Protein AF-A0A2W2AZ11-F1 (afdb_monomer)

Organism: NCBI:txid2670374

Foldseek 3Di:
DDDPPPDDPVVVVVVVVVVPDDDDPQKDKDWDDADPPPAPDKTKIKIFGDDPRDTFKIKMKMKHAHPVDDPVQRGGIDIDMDMDGDDDPVRVPPPPDDDDD

Sequence (101 aa):
MAAPIALPETFARAVAGLRSAAPRPEILLEEVGAPQRLAPYAFALSATVLRDGDEVATGRLILLHDPAGHEAWRGTLRLVTYVTAELEVDLAADPLLPGVG

Structure (mmCIF, N/CA/C/O backbone):
data_AF-A0A2W2AZ11-F1
#
_entry.id   AF-A0A2W2AZ11-F1
#
loop_
_atom_site.group_PDB
_atom_site.id
_atom_site.type_symbol
_atom_site.label_atom_id
_atom_site.label_alt_id
_atom_site.label_comp_id
_atom_site.label_asym_id
_atom_site.label_entity_id
_atom_site.label_seq_id
_atom_site.pdbx_PDB_ins_code
_atom_site.Cartn_x
_atom_site.Cartn_y
_atom_site.Cartn_z
_atom_site.occupancy
_atom_site.B_iso_or_equiv
_atom_site.auth_seq_id
_atom_site.auth_comp_id
_atom_site.auth_asym_id
_atom_site.auth_atom_id
_atom_site.pdbx_PDB_model_num
ATOM 1 N N . MET A 1 1 ? 1.164 -11.816 -32.067 1.00 40.84 1 MET A N 1
ATOM 2 C CA . MET A 1 1 ? 0.647 -12.119 -30.716 1.00 40.84 1 MET A CA 1
ATOM 3 C C . MET A 1 1 ? 1.676 -11.584 -29.732 1.00 40.84 1 MET A C 1
ATOM 5 O O . MET A 1 1 ? 2.788 -12.095 -29.734 1.00 40.84 1 MET A O 1
ATOM 9 N N . ALA A 1 2 ? 1.393 -10.475 -29.042 1.00 43.03 2 ALA A N 1
ATOM 10 C CA . ALA A 1 2 ? 2.349 -9.882 -28.103 1.00 43.03 2 ALA A CA 1
ATOM 11 C C . ALA A 1 2 ? 2.585 -10.865 -26.947 1.00 43.03 2 ALA A C 1
ATOM 13 O O . ALA A 1 2 ? 1.621 -11.415 -26.416 1.00 43.03 2 ALA A O 1
ATOM 14 N N . ALA A 1 3 ? 3.850 -11.133 -26.614 1.00 47.47 3 ALA A N 1
ATOM 15 C CA . ALA A 1 3 ? 4.187 -11.975 -25.474 1.00 47.47 3 ALA A CA 1
ATOM 16 C C . ALA A 1 3 ? 3.545 -11.380 -24.207 1.00 47.47 3 ALA A C 1
ATOM 18 O O . ALA A 1 3 ? 3.552 -10.153 -24.063 1.00 47.47 3 ALA A O 1
ATOM 19 N N . PRO A 1 4 ? 2.976 -12.203 -23.307 1.00 50.16 4 PRO A N 1
ATOM 20 C CA . PRO A 1 4 ? 2.478 -11.696 -22.038 1.00 50.16 4 PRO A CA 1
ATOM 21 C C . PRO A 1 4 ? 3.641 -10.990 -21.341 1.00 50.16 4 PRO A C 1
ATOM 23 O O . PRO A 1 4 ? 4.711 -11.575 -21.171 1.00 50.16 4 PRO A O 1
ATOM 26 N N . ILE A 1 5 ? 3.458 -9.711 -21.008 1.00 60.88 5 ILE A N 1
ATOM 27 C CA . ILE A 1 5 ? 4.459 -8.942 -20.273 1.00 60.88 5 ILE A CA 1
ATOM 28 C C . ILE A 1 5 ? 4.534 -9.589 -18.891 1.00 60.88 5 ILE A C 1
ATOM 30 O O . ILE A 1 5 ? 3.654 -9.392 -18.055 1.00 60.88 5 ILE A O 1
ATOM 34 N N . ALA A 1 6 ? 5.535 -10.441 -18.684 1.00 77.25 6 ALA A N 1
ATOM 35 C CA . ALA A 1 6 ? 5.798 -11.017 -17.380 1.00 77.25 6 ALA A CA 1
ATOM 36 C C . ALA A 1 6 ? 6.062 -9.867 -16.400 1.00 77.25 6 ALA A C 1
ATOM 38 O O . ALA A 1 6 ? 6.861 -8.972 -16.684 1.00 77.25 6 ALA A O 1
ATOM 39 N N . LEU A 1 7 ? 5.366 -9.878 -15.261 1.00 85.50 7 LEU A N 1
ATOM 40 C CA . LEU A 1 7 ? 5.604 -8.916 -14.189 1.00 85.50 7 LEU A CA 1
ATOM 41 C C . LEU A 1 7 ? 7.084 -8.977 -13.779 1.00 85.50 7 LEU A C 1
ATOM 43 O O . LEU A 1 7 ? 7.589 -10.080 -13.548 1.00 85.50 7 LEU A O 1
ATOM 47 N N . PRO A 1 8 ? 7.779 -7.831 -13.652 1.00 95.06 8 PRO A N 1
ATOM 48 C CA . PRO A 1 8 ? 9.146 -7.811 -13.155 1.00 95.06 8 PRO A CA 1
ATOM 49 C C . PRO A 1 8 ? 9.237 -8.521 -11.805 1.00 95.06 8 PRO A C 1
ATOM 51 O O . PRO A 1 8 ? 8.449 -8.245 -10.898 1.00 95.06 8 PRO A O 1
ATOM 54 N N . GLU A 1 9 ? 10.215 -9.413 -11.652 1.00 95.44 9 GLU A N 1
ATOM 55 C CA . GLU A 1 9 ? 10.352 -10.263 -10.462 1.00 95.44 9 GLU A CA 1
ATOM 56 C C . GLU A 1 9 ? 10.437 -9.434 -9.169 1.00 95.44 9 GLU A C 1
ATOM 58 O O . GLU A 1 9 ? 9.827 -9.774 -8.157 1.00 95.44 9 GLU A O 1
ATOM 63 N N . THR A 1 10 ? 11.144 -8.301 -9.208 1.00 96.06 10 THR A N 1
ATOM 64 C CA . THR A 1 10 ? 11.252 -7.359 -8.084 1.00 96.06 10 THR A CA 1
ATOM 65 C C . THR A 1 10 ? 9.894 -6.799 -7.667 1.00 96.06 10 THR A C 1
ATOM 67 O O . THR A 1 10 ? 9.586 -6.767 -6.476 1.00 96.06 10 THR A O 1
ATOM 70 N N . PHE A 1 11 ? 9.058 -6.402 -8.628 1.00 97.12 11 PHE A N 1
ATOM 71 C CA . PHE A 1 11 ? 7.713 -5.908 -8.344 1.00 97.12 11 PHE A CA 1
ATOM 72 C C . PHE A 1 11 ? 6.809 -7.025 -7.824 1.00 97.12 11 PHE A C 1
ATOM 74 O O . PHE A 1 11 ? 6.141 -6.840 -6.811 1.00 97.12 11 PHE A O 1
ATOM 81 N N . ALA A 1 12 ? 6.847 -8.205 -8.448 1.00 96.94 12 ALA A N 1
ATOM 82 C CA . ALA A 1 12 ? 6.078 -9.363 -7.998 1.00 96.94 12 ALA A CA 1
ATOM 83 C C . ALA A 1 12 ? 6.428 -9.759 -6.551 1.00 96.94 12 ALA A C 1
ATOM 85 O O . ALA A 1 12 ? 5.527 -9.976 -5.740 1.00 96.94 12 ALA A O 1
ATOM 86 N N . ARG A 1 13 ? 7.722 -9.779 -6.197 1.00 97.56 13 ARG A N 1
ATOM 87 C CA . ARG A 1 13 ? 8.187 -10.028 -4.822 1.00 97.56 13 ARG A CA 1
ATOM 88 C C . ARG A 1 13 ? 7.704 -8.963 -3.842 1.00 97.56 13 ARG A C 1
ATOM 90 O O . ARG A 1 13 ? 7.223 -9.310 -2.768 1.00 97.56 13 ARG A O 1
ATOM 97 N N . ALA A 1 14 ? 7.806 -7.686 -4.204 1.00 97.75 14 ALA A N 1
ATOM 98 C CA . ALA A 1 14 ? 7.357 -6.595 -3.344 1.00 97.75 14 ALA A CA 1
ATOM 99 C C . ALA A 1 14 ? 5.838 -6.651 -3.093 1.00 97.75 14 ALA A C 1
ATOM 101 O O . ALA A 1 14 ? 5.404 -6.541 -1.949 1.00 97.75 14 ALA A O 1
ATOM 102 N N . VAL A 1 15 ? 5.036 -6.908 -4.132 1.00 97.94 15 VAL A N 1
ATOM 103 C CA . VAL A 1 15 ? 3.581 -7.099 -4.007 1.00 97.94 15 VAL A CA 1
ATOM 104 C C . VAL A 1 15 ? 3.250 -8.307 -3.131 1.00 97.94 15 VAL A C 1
ATOM 106 O O . VAL A 1 15 ? 2.388 -8.207 -2.262 1.00 97.94 15 VAL A O 1
ATOM 109 N N . ALA A 1 16 ? 3.943 -9.436 -3.308 1.00 97.75 16 ALA A N 1
ATOM 110 C CA . ALA A 1 16 ? 3.751 -10.612 -2.459 1.00 97.75 16 ALA A CA 1
ATOM 111 C C . ALA A 1 16 ? 4.058 -10.310 -0.982 1.00 97.75 16 ALA A C 1
ATOM 113 O O . ALA A 1 16 ? 3.288 -10.702 -0.108 1.00 97.75 16 ALA A O 1
ATOM 114 N N . GLY A 1 17 ? 5.127 -9.553 -0.710 1.00 97.56 17 GLY A N 1
ATOM 115 C CA . GLY A 1 17 ? 5.451 -9.080 0.635 1.00 97.56 17 GLY A CA 1
ATOM 116 C C . GLY A 1 17 ? 4.325 -8.242 1.244 1.00 97.56 17 GLY A C 1
ATOM 117 O O . GLY A 1 17 ? 3.880 -8.537 2.350 1.00 97.56 17 GLY A O 1
ATOM 118 N N . LEU A 1 18 ? 3.803 -7.263 0.497 1.00 97.06 18 LEU A N 1
ATOM 119 C CA . LEU A 1 18 ? 2.685 -6.424 0.945 1.00 97.06 18 LEU A CA 1
ATOM 120 C C . LEU A 1 18 ? 1.405 -7.232 1.211 1.00 97.06 18 LEU A C 1
ATOM 122 O O . LEU A 1 18 ? 0.742 -6.998 2.215 1.00 97.06 18 LEU A O 1
ATOM 126 N N . ARG A 1 19 ? 1.088 -8.214 0.361 1.00 97.12 19 ARG A N 1
ATOM 127 C CA . ARG A 1 19 ? -0.064 -9.119 0.539 1.00 97.12 19 ARG A CA 1
ATOM 128 C C . ARG A 1 19 ? 0.070 -10.047 1.742 1.00 97.12 19 ARG A C 1
ATOM 130 O O . ARG A 1 19 ? -0.934 -10.466 2.299 1.00 97.12 19 ARG A O 1
ATOM 137 N N . SER A 1 20 ? 1.299 -10.394 2.120 1.00 97.19 20 SER A N 1
ATOM 138 C CA . SER A 1 20 ? 1.570 -11.271 3.264 1.00 97.19 20 SER A CA 1
ATOM 139 C C . SER A 1 20 ? 1.540 -10.557 4.618 1.00 97.19 20 SER A C 1
ATOM 141 O O . SER A 1 20 ? 1.725 -11.203 5.649 1.00 97.19 20 SER A O 1
ATOM 143 N N . ALA A 1 21 ? 1.337 -9.235 4.635 1.00 94.88 21 ALA A N 1
ATOM 144 C CA . ALA A 1 21 ? 1.289 -8.469 5.868 1.00 94.88 21 ALA A CA 1
ATOM 145 C C . ALA A 1 21 ? 0.124 -8.931 6.759 1.00 94.88 21 ALA A C 1
ATOM 147 O O . ALA A 1 21 ? -1.017 -9.023 6.313 1.00 94.88 21 ALA A O 1
ATOM 148 N N . ALA A 1 22 ? 0.419 -9.176 8.035 1.00 96.00 22 ALA A N 1
ATOM 149 C CA . ALA A 1 22 ? -0.572 -9.442 9.070 1.00 96.00 22 ALA A CA 1
ATOM 150 C C . ALA A 1 22 ? -0.694 -8.187 9.948 1.00 96.00 22 ALA A C 1
ATOM 152 O O . ALA A 1 22 ? 0.109 -8.012 10.870 1.00 96.00 22 ALA A O 1
ATOM 153 N N . PRO A 1 23 ? -1.607 -7.254 9.624 1.00 95.38 23 PRO A N 1
ATOM 154 C CA . PRO A 1 23 ? -1.757 -6.041 10.406 1.00 95.38 23 PRO A CA 1
ATOM 155 C C . PRO A 1 23 ? -2.425 -6.349 11.755 1.00 95.38 23 PRO A C 1
ATOM 157 O O . PRO A 1 23 ? -2.865 -7.470 12.021 1.00 95.38 23 PRO A O 1
ATOM 160 N N . ARG A 1 24 ? -2.500 -5.341 12.628 1.00 96.56 24 ARG A N 1
ATOM 161 C CA . ARG A 1 24 ? -3.266 -5.458 13.874 1.00 96.56 24 ARG A CA 1
ATOM 162 C C . ARG A 1 24 ? -4.760 -5.681 13.558 1.00 96.56 24 ARG A C 1
ATOM 164 O O . ARG A 1 24 ? -5.203 -5.182 12.524 1.00 96.56 24 ARG A O 1
ATOM 171 N N . PRO A 1 25 ? -5.533 -6.383 14.411 1.00 95.94 25 PRO A N 1
ATOM 172 C CA . PRO A 1 25 ? -6.930 -6.736 14.124 1.00 95.94 25 PRO A CA 1
ATOM 173 C C . PRO A 1 25 ? -7.850 -5.546 13.828 1.00 95.94 25 PRO A C 1
ATOM 175 O O . PRO A 1 25 ? -8.822 -5.695 13.097 1.00 95.94 2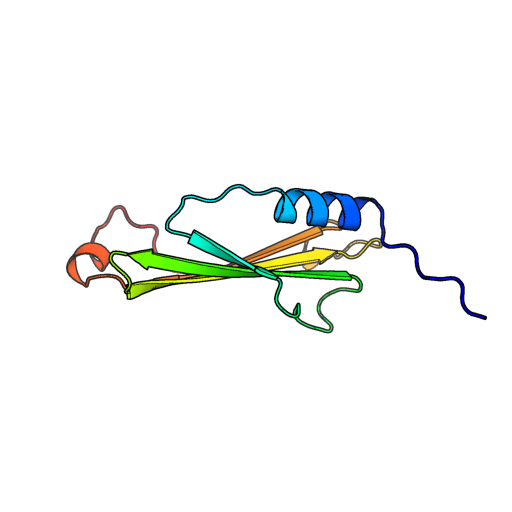5 PRO 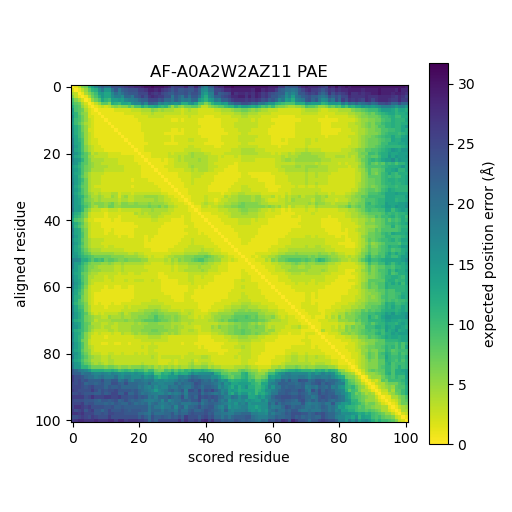A O 1
ATOM 178 N N . GLU A 1 26 ? -7.544 -4.371 14.377 1.00 96.38 26 GLU A N 1
ATOM 179 C CA . GLU A 1 26 ? -8.277 -3.131 14.128 1.00 96.38 26 GLU A CA 1
ATOM 180 C C . GLU A 1 26 ? -8.038 -2.527 12.734 1.00 96.38 26 GLU A C 1
ATOM 182 O O . GLU A 1 26 ? -8.734 -1.593 12.353 1.00 96.38 26 GLU A O 1
ATOM 187 N N . ILE A 1 27 ? -7.057 -3.021 11.973 1.00 97.38 27 ILE A N 1
ATOM 188 C CA . ILE A 1 27 ? -6.699 -2.502 10.650 1.00 97.38 27 ILE A CA 1
ATOM 189 C C . ILE A 1 27 ? -7.217 -3.457 9.576 1.00 97.38 27 ILE A C 1
ATOM 191 O O . ILE A 1 27 ? -6.743 -4.585 9.435 1.00 97.38 27 ILE A O 1
ATOM 195 N N . LEU A 1 28 ? -8.123 -2.955 8.749 1.00 97.19 28 LEU A N 1
ATOM 196 C CA . LEU A 1 28 ? -8.587 -3.615 7.539 1.00 97.19 28 LEU A CA 1
ATOM 197 C C . LEU A 1 28 ? -7.733 -3.158 6.35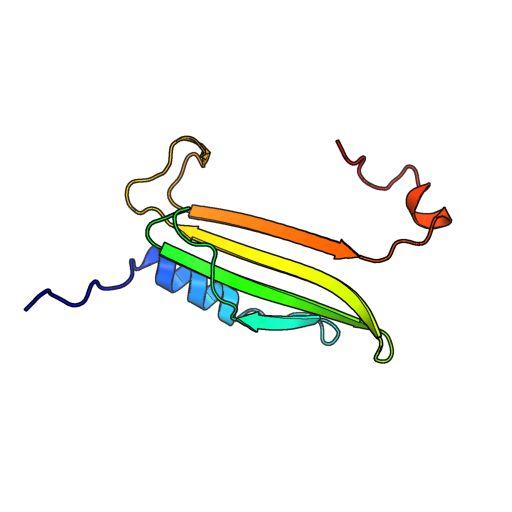7 1.00 97.19 28 LEU A C 1
ATOM 199 O O . LEU A 1 28 ? -7.616 -1.959 6.112 1.00 97.19 28 LEU A O 1
ATOM 203 N N . LEU A 1 29 ? -7.130 -4.105 5.635 1.00 97.75 29 LEU A N 1
ATOM 204 C CA . LEU A 1 29 ? -6.372 -3.842 4.410 1.00 97.75 29 LEU A CA 1
ATOM 205 C C . LEU A 1 29 ? -7.111 -4.410 3.202 1.00 97.75 29 LEU A C 1
ATOM 207 O O . LEU A 1 29 ? -7.484 -5.582 3.208 1.00 97.75 29 LEU A O 1
ATOM 211 N N . GLU A 1 30 ? -7.247 -3.613 2.143 1.00 97.69 30 GLU A N 1
ATOM 212 C CA . GLU A 1 30 ? -7.885 -4.045 0.896 1.00 97.69 30 GLU A CA 1
ATOM 213 C C . GLU A 1 30 ? -7.057 -3.627 -0.322 1.00 97.69 30 GLU A C 1
ATOM 215 O O . GLU A 1 30 ? -6.469 -2.547 -0.358 1.00 97.69 30 GLU A O 1
ATOM 220 N N . GLU A 1 31 ? -7.016 -4.473 -1.353 1.00 97.69 31 GLU A N 1
ATOM 221 C CA . GLU A 1 31 ? -6.416 -4.099 -2.634 1.00 97.69 31 GLU A CA 1
ATOM 222 C C . GLU A 1 31 ? -7.325 -3.147 -3.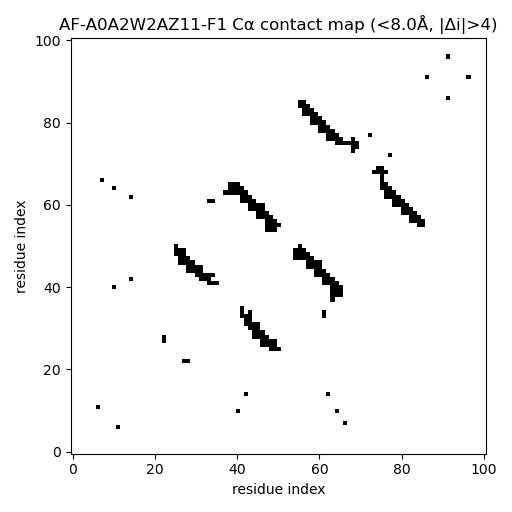400 1.00 97.69 31 GLU A C 1
ATOM 224 O O . 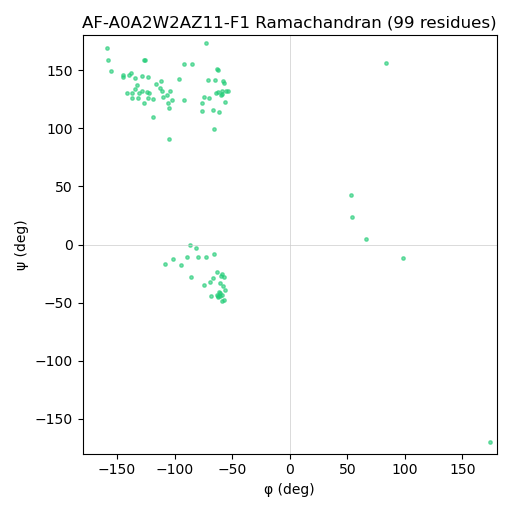GLU A 1 31 ? -8.488 -3.442 -3.669 1.00 97.69 31 GLU A O 1
ATOM 229 N N . VAL A 1 32 ? -6.761 -2.014 -3.811 1.00 97.75 32 VAL A N 1
ATOM 230 C CA . VAL A 1 32 ? -7.482 -0.975 -4.549 1.00 97.75 32 VAL A CA 1
ATOM 231 C C . VAL A 1 32 ? -6.764 -0.635 -5.850 1.00 97.75 32 VAL A C 1
ATOM 233 O O . VAL A 1 32 ? -5.561 -0.852 -6.007 1.00 97.75 32 VAL A O 1
ATOM 236 N N . GLY A 1 33 ? -7.488 -0.048 -6.805 1.00 96.25 33 GLY A N 1
ATOM 237 C CA . GLY A 1 33 ? -6.914 0.353 -8.091 1.00 96.25 33 GLY A CA 1
ATOM 238 C C . GLY A 1 33 ? -5.799 1.386 -7.921 1.00 96.25 33 GLY A C 1
ATOM 239 O O . GLY A 1 33 ? -6.062 2.511 -7.500 1.00 96.25 33 GLY A O 1
ATOM 240 N N . ALA A 1 34 ? -4.559 1.020 -8.247 1.00 94.56 34 ALA A N 1
ATOM 241 C CA . ALA A 1 34 ? -3.392 1.889 -8.107 1.00 94.56 34 ALA A CA 1
ATOM 242 C C . ALA A 1 34 ? -3.477 3.146 -9.003 1.00 94.56 34 ALA A C 1
ATOM 244 O O . ALA A 1 34 ? -4.105 3.110 -10.071 1.00 94.56 34 ALA A O 1
ATOM 245 N N . PRO A 1 35 ? -2.846 4.266 -8.595 1.00 90.06 35 PRO A N 1
ATOM 246 C CA . PRO A 1 35 ? -2.779 5.462 -9.426 1.00 90.06 35 PRO A CA 1
ATOM 247 C C . PRO A 1 35 ? -2.111 5.166 -10.771 1.00 90.06 35 PRO A C 1
ATOM 249 O O . PRO A 1 35 ? -1.128 4.433 -10.861 1.00 90.06 35 PRO A O 1
ATOM 252 N N . GLN A 1 36 ? -2.658 5.768 -11.822 1.00 90.81 36 GLN A N 1
ATOM 253 C CA . GLN A 1 36 ? -2.204 5.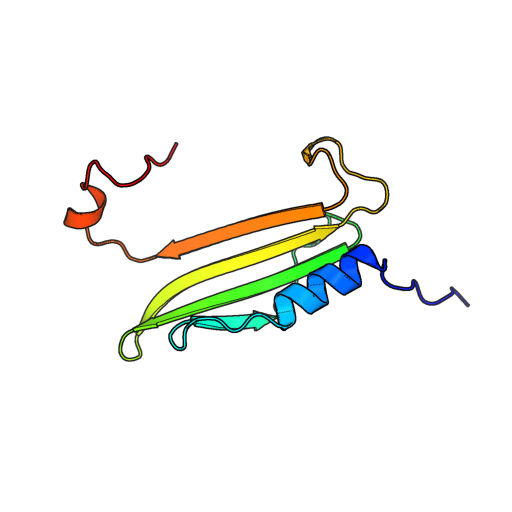570 -13.194 1.00 90.81 36 GLN A CA 1
ATOM 254 C C . GLN A 1 36 ? -1.153 6.613 -13.581 1.00 90.81 36 GLN A C 1
ATOM 256 O O . GLN A 1 36 ? -1.151 7.729 -13.061 1.00 90.81 36 GLN A O 1
ATOM 261 N N . ARG A 1 37 ? -0.306 6.273 -14.559 1.00 91.44 37 ARG A N 1
ATOM 262 C CA . ARG A 1 37 ? 0.698 7.164 -15.182 1.00 91.44 37 ARG A CA 1
ATOM 263 C C . ARG A 1 37 ? 1.855 7.629 -14.283 1.00 91.44 37 ARG A C 1
ATOM 265 O O . ARG A 1 37 ? 2.662 8.426 -14.744 1.00 91.44 37 ARG A O 1
ATOM 272 N N . LEU A 1 38 ? 1.963 7.146 -13.042 1.00 93.50 38 LEU A N 1
ATOM 273 C CA . LEU A 1 38 ? 3.104 7.448 -12.160 1.00 93.50 38 LEU A CA 1
ATOM 274 C C . LEU A 1 38 ? 4.300 6.509 -12.377 1.00 93.50 38 LEU A C 1
ATOM 276 O O . LEU A 1 38 ? 5.431 6.891 -12.102 1.00 93.50 38 LEU A O 1
ATOM 280 N N . ALA A 1 39 ? 4.046 5.280 -12.827 1.00 95.44 39 ALA A N 1
ATOM 281 C CA . ALA A 1 39 ? 5.054 4.259 -13.093 1.00 95.44 39 ALA A CA 1
ATOM 282 C C . ALA A 1 39 ? 4.498 3.212 -14.076 1.00 95.44 39 ALA A C 1
ATOM 284 O O . ALA A 1 39 ? 3.273 3.064 -14.155 1.00 95.44 39 ALA A O 1
ATOM 285 N N . PRO A 1 40 ? 5.355 2.448 -14.778 1.00 94.88 40 PRO A N 1
ATOM 286 C CA . PRO A 1 40 ? 4.924 1.317 -15.605 1.00 94.88 40 PRO A CA 1
ATOM 287 C C . PRO A 1 40 ? 4.209 0.213 -14.813 1.00 94.88 40 PRO A C 1
ATOM 289 O O . PRO A 1 40 ? 3.301 -0.428 -15.338 1.00 94.88 40 PRO A O 1
ATOM 292 N N . TYR A 1 41 ? 4.598 0.003 -13.550 1.00 95.81 41 TYR A N 1
ATOM 293 C CA . TYR A 1 41 ? 3.970 -0.968 -12.656 1.00 95.81 41 TYR A CA 1
ATOM 294 C C . TYR A 1 41 ? 3.601 -0.298 -11.335 1.00 95.81 41 TYR A C 1
ATOM 296 O O . TYR A 1 41 ? 4.418 0.401 -10.731 1.00 95.81 41 TYR A O 1
ATOM 304 N N . ALA A 1 42 ? 2.373 -0.523 -10.875 1.00 97.50 42 ALA A N 1
ATOM 305 C CA . ALA A 1 42 ? 1.876 0.049 -9.633 1.00 97.50 42 ALA A CA 1
ATOM 306 C C . ALA A 1 42 ? 0.927 -0.912 -8.908 1.00 97.50 42 ALA A C 1
ATOM 308 O O . ALA A 1 42 ? 0.177 -1.659 -9.537 1.00 97.50 42 ALA A O 1
ATOM 309 N N . PHE A 1 43 ? 0.961 -0.879 -7.580 1.00 98.12 43 PHE A N 1
ATOM 310 C CA . PHE A 1 43 ? 0.097 -1.645 -6.683 1.00 98.12 43 PHE A CA 1
ATOM 311 C C . PHE A 1 43 ? -0.347 -0.748 -5.529 1.00 98.12 43 PHE A C 1
ATOM 313 O O . PHE A 1 43 ? 0.406 0.139 -5.125 1.00 98.12 43 PHE A O 1
ATOM 320 N N . ALA A 1 44 ? -1.556 -0.943 -5.003 1.00 98.38 44 ALA A N 1
ATOM 321 C CA . ALA A 1 44 ? -2.041 -0.142 -3.890 1.00 98.38 44 ALA A CA 1
ATOM 322 C C . ALA A 1 44 ? -2.918 -0.938 -2.922 1.00 98.38 44 ALA A C 1
ATOM 324 O O . ALA A 1 44 ? -3.729 -1.762 -3.341 1.00 98.38 44 ALA A O 1
ATOM 325 N N . LEU A 1 45 ? -2.779 -0.609 -1.640 1.00 98.38 45 LEU A N 1
ATOM 326 C CA . LEU A 1 45 ? -3.658 -1.038 -0.559 1.00 98.38 45 LEU A CA 1
ATOM 327 C C . LEU A 1 45 ? -4.354 0.188 0.037 1.00 98.38 45 LEU A C 1
ATOM 329 O O . LEU A 1 45 ? -3.706 1.223 0.227 1.00 98.38 45 LEU A O 1
ATOM 333 N N . SER A 1 46 ? -5.644 0.088 0.338 1.00 97.94 46 SER A N 1
ATOM 334 C CA . SER A 1 46 ? -6.283 0.938 1.344 1.00 97.94 46 SER A CA 1
ATOM 335 C C . SER A 1 46 ? -6.073 0.331 2.729 1.00 97.94 46 SER A C 1
ATOM 337 O O . SER A 1 46 ? -5.847 -0.872 2.871 1.00 97.94 46 SER A O 1
ATOM 339 N N . ALA A 1 47 ? -6.123 1.186 3.742 1.00 97.94 47 ALA A N 1
ATOM 340 C CA . ALA A 1 47 ? -6.159 0.805 5.138 1.00 97.94 47 ALA A CA 1
ATOM 341 C C . ALA A 1 47 ? -7.296 1.562 5.825 1.00 97.94 47 ALA A C 1
ATOM 343 O O . ALA A 1 47 ? -7.358 2.783 5.712 1.00 97.94 47 ALA A O 1
ATOM 344 N N . THR A 1 48 ? -8.142 0.855 6.560 1.00 97.56 48 THR A N 1
ATOM 345 C CA . THR A 1 48 ? -9.176 1.443 7.419 1.00 97.56 48 THR A CA 1
ATOM 346 C C . THR A 1 48 ? -8.950 0.953 8.838 1.00 97.56 48 THR A C 1
ATOM 348 O O . THR A 1 48 ? -8.761 -0.242 9.052 1.00 97.56 48 THR A O 1
ATOM 351 N N . VAL A 1 49 ? -8.934 1.864 9.808 1.00 97.00 49 VAL A N 1
ATOM 352 C CA . VAL A 1 49 ? -8.764 1.536 11.226 1.00 97.00 49 VAL A CA 1
ATOM 353 C C . VAL A 1 49 ? -10.099 1.680 11.935 1.00 97.00 49 VAL A C 1
ATOM 355 O O . VAL A 1 49 ? -10.673 2.769 11.948 1.00 97.00 49 VAL A O 1
ATOM 358 N N . LEU A 1 50 ? -10.558 0.594 12.549 1.00 95.88 50 LEU A N 1
ATOM 359 C CA . LEU A 1 50 ? -11.804 0.545 13.302 1.00 95.88 50 LEU A CA 1
ATOM 360 C C . LEU A 1 50 ? -11.540 0.548 14.808 1.00 95.88 50 LEU A C 1
ATOM 362 O O . LEU A 1 50 ? -10.754 -0.253 15.313 1.00 95.88 50 LEU A O 1
ATOM 366 N N . ARG A 1 51 ? -12.244 1.400 15.549 1.00 93.38 51 ARG A N 1
ATOM 367 C CA . ARG A 1 51 ? -12.292 1.375 17.015 1.00 93.38 51 ARG A CA 1
ATOM 368 C C . ARG A 1 51 ? -13.748 1.319 17.441 1.00 93.38 51 ARG A C 1
ATOM 370 O O . ARG A 1 51 ? -14.525 2.175 17.053 1.00 93.38 51 ARG A O 1
ATOM 377 N N . ASP A 1 52 ? -14.114 0.281 18.189 1.00 92.75 52 ASP A N 1
ATOM 378 C CA . ASP A 1 52 ? -15.484 0.067 18.682 1.00 92.75 52 ASP A CA 1
ATOM 379 C C . ASP A 1 52 ? -16.577 0.078 17.589 1.00 92.75 52 ASP A C 1
ATOM 381 O O . ASP A 1 52 ? -17.753 0.281 17.869 1.00 92.75 52 ASP A O 1
ATOM 385 N N . GLY A 1 53 ? -16.193 -0.218 16.341 1.00 90.56 53 GLY A N 1
ATOM 386 C CA . GLY A 1 53 ? -17.079 -0.219 15.171 1.00 90.56 53 GLY A CA 1
ATOM 387 C C . GLY A 1 53 ? -17.014 1.053 14.323 1.00 90.56 53 GLY A C 1
ATOM 388 O O . GLY A 1 53 ? -17.484 1.025 13.188 1.00 90.56 53 GLY A O 1
ATOM 389 N N . ASP A 1 54 ? -16.373 2.111 14.821 1.00 93.19 54 ASP A N 1
ATOM 390 C CA . ASP A 1 54 ? -16.233 3.388 14.127 1.00 93.19 54 ASP A CA 1
ATOM 391 C C . ASP A 1 54 ? -14.893 3.494 13.389 1.00 93.19 54 ASP A C 1
ATOM 393 O O . ASP A 1 54 ? -13.848 3.049 13.873 1.00 93.19 54 ASP A O 1
ATOM 397 N N . GLU A 1 55 ? -14.914 4.103 12.204 1.00 94.50 55 GLU A N 1
ATOM 398 C CA . GLU A 1 55 ? -13.708 4.426 11.441 1.00 94.50 55 GLU A CA 1
ATOM 399 C C . GLU A 1 55 ? -13.013 5.641 12.058 1.00 94.50 55 GLU A C 1
ATOM 401 O O . GLU A 1 55 ? -13.543 6.745 12.036 1.00 94.50 55 GLU A O 1
ATOM 406 N N . VAL A 1 56 ? -11.808 5.437 12.593 1.00 94.25 56 VAL A N 1
ATOM 407 C CA . VAL A 1 56 ? -11.041 6.502 13.270 1.00 94.25 56 VAL A CA 1
ATOM 408 C C . VAL A 1 56 ? -9.835 6.978 12.464 1.00 94.25 56 VAL A C 1
ATOM 410 O O . VAL A 1 56 ? -9.261 8.035 12.736 1.00 94.25 56 VAL A O 1
ATOM 413 N N . ALA A 1 57 ? -9.417 6.184 11.479 1.00 95.56 57 ALA A N 1
ATOM 414 C CA . ALA A 1 57 ? -8.359 6.544 10.554 1.00 95.56 57 ALA A CA 1
ATOM 415 C C . ALA A 1 57 ? -8.495 5.784 9.237 1.00 95.56 57 ALA A C 1
ATOM 417 O O . ALA A 1 57 ? -8.904 4.622 9.201 1.00 95.56 57 ALA A O 1
ATOM 418 N N . THR A 1 58 ? -8.050 6.422 8.165 1.00 97.00 58 THR A N 1
ATOM 419 C CA . THR A 1 58 ? -7.885 5.808 6.854 1.00 97.00 58 THR A CA 1
ATOM 420 C C . THR A 1 58 ? -6.484 6.034 6.342 1.00 97.00 58 THR A C 1
ATOM 422 O O . THR A 1 58 ? -5.766 6.943 6.752 1.00 97.00 58 THR A O 1
ATOM 425 N N . GLY A 1 59 ? -6.062 5.196 5.414 1.00 96.62 59 GLY A N 1
ATOM 426 C CA . GLY A 1 59 ? -4.792 5.366 4.759 1.00 96.62 59 GLY A CA 1
ATOM 427 C C . GLY A 1 59 ? -4.734 4.656 3.431 1.00 96.62 59 GLY A C 1
ATOM 428 O O . GLY A 1 59 ? -5.595 3.860 3.055 1.00 96.62 59 GLY A O 1
ATOM 429 N N . ARG A 1 60 ? -3.677 4.966 2.698 1.00 97.69 60 ARG A N 1
ATOM 430 C CA . ARG A 1 60 ? -3.386 4.342 1.425 1.00 97.69 60 ARG A CA 1
ATOM 431 C C . ARG A 1 60 ? -1.900 4.126 1.297 1.00 97.69 60 ARG A C 1
ATOM 433 O O . ARG A 1 60 ? -1.130 5.065 1.456 1.00 97.69 60 ARG A O 1
ATOM 440 N N . LEU A 1 61 ? -1.523 2.911 0.932 1.00 97.88 61 LEU A N 1
ATOM 441 C CA . LEU A 1 61 ? -0.162 2.531 0.606 1.00 97.88 61 LEU A CA 1
ATOM 442 C C . LEU A 1 61 ? -0.067 2.267 -0.894 1.00 97.88 61 LEU A C 1
ATOM 444 O O . LEU A 1 61 ? -0.838 1.481 -1.433 1.00 97.88 61 LEU A O 1
ATOM 448 N N . ILE A 1 62 ? 0.873 2.909 -1.577 1.00 98.19 62 ILE A N 1
ATOM 449 C CA . ILE A 1 62 ? 1.102 2.768 -3.015 1.00 98.19 62 ILE A CA 1
ATOM 450 C C . ILE A 1 62 ? 2.548 2.332 -3.235 1.00 98.19 62 ILE A C 1
ATOM 452 O O . ILE A 1 62 ? 3.485 2.994 -2.791 1.00 98.19 62 ILE A O 1
ATOM 456 N N . LEU A 1 63 ? 2.721 1.238 -3.966 1.00 98.06 63 LEU A N 1
ATOM 457 C CA . LEU A 1 63 ? 3.996 0.777 -4.490 1.00 98.06 63 LEU A CA 1
ATOM 458 C C . LEU A 1 63 ? 4.080 1.138 -5.972 1.00 98.06 63 LEU A C 1
ATOM 460 O O . LEU A 1 63 ? 3.230 0.729 -6.760 1.00 98.06 63 LEU A O 1
ATOM 464 N N . LEU A 1 64 ? 5.125 1.862 -6.349 1.00 97.81 64 LEU A N 1
ATOM 465 C CA . LEU A 1 64 ? 5.472 2.187 -7.728 1.00 97.81 64 LEU A CA 1
ATOM 466 C C . LEU A 1 64 ? 6.765 1.469 -8.104 1.00 97.81 64 LEU A C 1
ATOM 468 O O . LEU A 1 64 ? 7.698 1.402 -7.297 1.00 97.81 64 LEU A O 1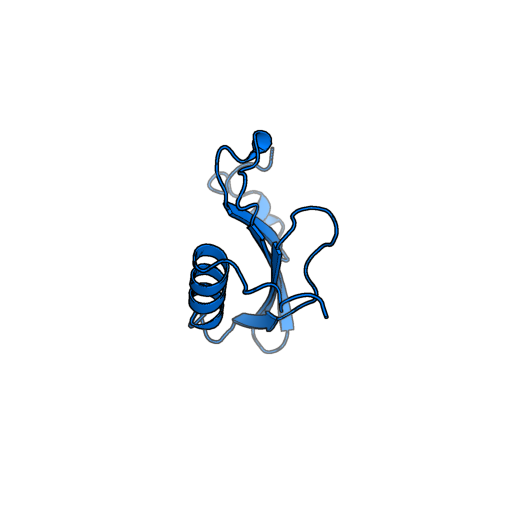
ATOM 472 N N . HIS A 1 65 ? 6.832 0.964 -9.332 1.00 97.56 65 HIS A N 1
ATOM 473 C CA . HIS A 1 65 ? 8.034 0.352 -9.875 1.00 97.56 65 HIS A CA 1
ATOM 474 C C . HIS A 1 65 ? 8.293 0.779 -11.316 1.00 97.56 65 HIS A C 1
ATOM 476 O O . HIS A 1 65 ? 7.452 0.593 -12.199 1.00 97.56 65 HIS A O 1
ATOM 482 N N . ASP A 1 66 ? 9.503 1.284 -11.539 1.00 96.44 66 ASP A N 1
ATOM 483 C CA . ASP A 1 66 ? 10.086 1.483 -12.859 1.00 96.44 66 ASP A CA 1
ATOM 484 C C . ASP A 1 66 ? 11.367 0.634 -12.959 1.00 96.44 66 ASP A C 1
ATOM 486 O O . ASP A 1 66 ? 12.352 0.938 -12.274 1.00 96.44 66 ASP A O 1
ATOM 490 N N . PRO A 1 67 ? 11.381 -0.445 -13.769 1.00 95.38 67 PRO A N 1
ATOM 491 C CA . PRO A 1 67 ? 12.569 -1.274 -13.958 1.00 95.38 67 PRO A CA 1
ATOM 492 C C . PRO A 1 67 ? 13.776 -0.516 -14.519 1.00 95.38 67 PRO A C 1
ATOM 494 O O . PRO A 1 67 ? 14.905 -0.927 -14.262 1.00 95.38 67 PRO A O 1
ATOM 497 N N . ALA A 1 68 ? 13.555 0.571 -15.268 1.00 95.12 68 ALA A N 1
ATOM 498 C CA . ALA A 1 68 ? 14.626 1.418 -15.792 1.00 95.12 68 ALA A CA 1
ATOM 499 C C . ALA A 1 68 ? 15.178 2.393 -14.736 1.00 95.12 68 ALA A C 1
ATOM 501 O O . ALA A 1 68 ? 16.234 2.992 -14.936 1.00 95.12 68 ALA A O 1
ATOM 502 N N . GLY A 1 69 ? 14.497 2.512 -13.593 1.00 93.81 69 GLY A N 1
ATOM 503 C CA . GLY A 1 69 ? 14.804 3.477 -12.548 1.00 93.81 69 GLY A CA 1
ATOM 504 C C . GLY A 1 69 ? 14.189 4.847 -12.818 1.00 93.81 69 GLY A C 1
ATOM 505 O O . GLY A 1 69 ? 13.910 5.222 -13.952 1.00 93.81 69 GLY A O 1
ATOM 506 N N . HIS A 1 70 ? 13.987 5.611 -11.746 1.00 93.50 70 HIS A N 1
ATOM 507 C CA . HIS A 1 70 ? 13.430 6.958 -11.818 1.00 93.50 70 HIS A CA 1
ATOM 508 C C . HIS A 1 70 ? 14.290 7.926 -10.999 1.00 93.50 70 HIS A C 1
ATOM 510 O O . HIS A 1 70 ? 14.516 7.718 -9.804 1.00 93.50 70 HIS A O 1
ATOM 516 N N . GLU A 1 71 ? 14.741 9.022 -11.617 1.00 92.00 71 GLU A N 1
ATOM 517 C CA . GLU A 1 71 ? 15.697 9.965 -11.014 1.00 92.00 71 GLU A CA 1
ATOM 518 C C . GLU A 1 71 ? 15.189 10.546 -9.684 1.00 92.00 71 GLU A C 1
ATOM 520 O O . GLU A 1 71 ? 15.876 10.474 -8.665 1.00 92.00 71 GLU A O 1
ATOM 525 N N . ALA A 1 72 ? 13.938 11.020 -9.658 1.00 92.81 72 ALA A N 1
ATOM 526 C CA . ALA A 1 72 ? 13.301 11.554 -8.451 1.00 92.81 72 ALA A CA 1
ATOM 527 C C . ALA A 1 72 ? 13.211 10.551 -7.280 1.00 92.81 72 ALA A C 1
ATOM 529 O O . ALA A 1 72 ? 13.128 10.964 -6.125 1.00 92.81 72 ALA A O 1
ATOM 530 N N . TRP A 1 73 ? 13.207 9.242 -7.552 1.00 94.00 73 TRP A N 1
ATOM 531 C CA . TRP A 1 73 ? 13.139 8.204 -6.516 1.00 94.00 73 TRP A CA 1
ATOM 532 C C . TRP A 1 73 ? 14.526 7.703 -6.109 1.00 94.00 73 TRP A C 1
ATOM 534 O O . TRP A 1 73 ? 14.651 7.095 -5.048 1.00 94.00 73 TRP A O 1
ATOM 5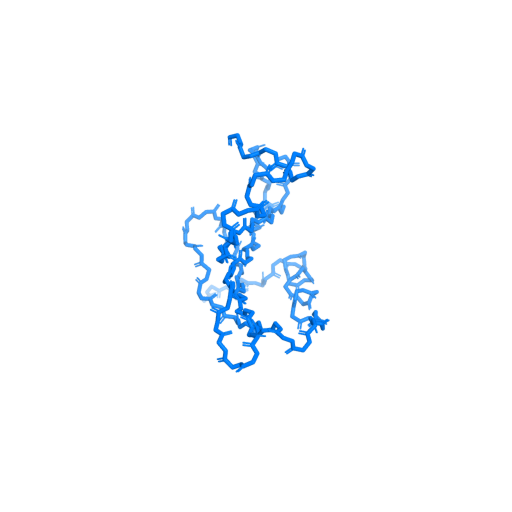44 N N . ARG A 1 74 ? 15.553 7.964 -6.935 1.00 93.44 74 ARG A N 1
ATOM 545 C CA . ARG A 1 74 ? 16.924 7.445 -6.794 1.00 93.44 74 ARG A CA 1
ATOM 546 C C . ARG A 1 74 ? 16.959 5.918 -6.672 1.00 93.44 74 ARG A C 1
ATOM 548 O O . ARG A 1 74 ? 17.678 5.360 -5.849 1.00 93.44 74 ARG A O 1
ATOM 555 N N . GLY A 1 75 ? 16.155 5.245 -7.490 1.00 95.38 75 GLY A N 1
ATOM 556 C CA . GLY A 1 75 ? 16.019 3.794 -7.486 1.00 95.38 75 GLY A CA 1
ATOM 557 C C . GLY A 1 75 ? 14.913 3.317 -8.420 1.00 95.38 75 GLY A C 1
ATOM 558 O O . GLY A 1 75 ? 14.367 4.091 -9.206 1.00 95.38 75 GLY A O 1
ATOM 559 N N . THR A 1 76 ? 14.585 2.031 -8.328 1.00 96.81 76 THR A N 1
ATOM 560 C CA . THR A 1 76 ? 13.568 1.377 -9.169 1.00 96.81 76 THR A CA 1
ATOM 561 C C . THR A 1 76 ? 12.231 1.190 -8.459 1.00 96.81 76 THR A C 1
ATOM 563 O O . THR A 1 76 ? 11.238 0.867 -9.104 1.00 96.81 76 THR A O 1
ATOM 566 N N . LEU A 1 77 ? 12.178 1.382 -7.140 1.00 96.88 77 LEU A N 1
ATOM 567 C CA . LEU A 1 77 ? 10.967 1.270 -6.332 1.00 96.88 77 LEU A CA 1
ATOM 568 C C . LEU A 1 77 ? 10.712 2.566 -5.576 1.00 96.88 77 LEU A C 1
ATOM 570 O O . LEU A 1 77 ? 11.637 3.207 -5.077 1.00 96.88 77 LEU A O 1
ATOM 574 N N . ARG A 1 78 ? 9.435 2.904 -5.430 1.00 97.50 78 ARG A N 1
ATOM 575 C CA . ARG A 1 78 ? 8.981 3.983 -4.559 1.00 97.50 78 ARG A CA 1
ATOM 576 C C . ARG A 1 78 ? 7.747 3.524 -3.802 1.00 97.50 78 ARG A C 1
ATOM 578 O O . ARG A 1 78 ? 6.796 3.030 -4.397 1.00 97.50 78 ARG A O 1
ATOM 585 N N . LEU A 1 79 ? 7.772 3.712 -2.490 1.00 96.94 79 LEU A N 1
ATOM 586 C CA . LEU A 1 79 ? 6.637 3.484 -1.611 1.00 96.94 79 LEU A CA 1
ATOM 587 C C . LEU A 1 79 ? 6.097 4.851 -1.185 1.00 96.94 79 LEU A C 1
ATOM 589 O O . LEU A 1 79 ? 6.864 5.716 -0.757 1.00 96.94 79 LEU A O 1
ATOM 593 N N . VAL A 1 80 ? 4.799 5.063 -1.350 1.00 96.25 80 VAL A N 1
ATOM 594 C CA . VAL A 1 80 ? 4.104 6.295 -0.970 1.00 96.25 80 VAL A CA 1
ATOM 595 C C . VAL A 1 80 ? 2.976 5.908 -0.036 1.00 96.25 80 VAL A C 1
ATOM 597 O O . VAL A 1 80 ? 2.216 4.995 -0.345 1.00 96.25 80 VAL A O 1
ATOM 600 N N . THR A 1 81 ? 2.864 6.592 1.097 1.00 95.81 81 THR A N 1
ATOM 601 C CA . THR A 1 81 ? 1.744 6.407 2.014 1.00 95.81 81 THR A CA 1
ATOM 602 C C . THR A 1 81 ? 1.114 7.745 2.352 1.00 95.81 81 THR A C 1
ATOM 604 O O . THR A 1 81 ? 1.809 8.756 2.443 1.00 95.81 81 THR A O 1
ATOM 607 N N . TYR A 1 82 ? -0.198 7.739 2.518 1.00 93.88 82 TYR A N 1
ATOM 608 C CA . TYR A 1 82 ? -0.963 8.845 3.072 1.00 93.88 82 TYR A CA 1
ATOM 609 C C . TYR A 1 82 ? -1.910 8.271 4.116 1.00 93.88 82 TYR A C 1
ATOM 611 O O . TYR A 1 82 ? -2.494 7.214 3.884 1.00 93.88 82 TYR A O 1
ATOM 619 N N . VAL A 1 83 ? -2.036 8.948 5.253 1.00 94.06 83 VAL A N 1
ATOM 620 C CA . VAL A 1 83 ? -2.903 8.543 6.359 1.00 94.06 83 VAL A CA 1
ATOM 621 C C . VAL A 1 83 ? -3.670 9.771 6.831 1.00 94.06 83 VAL A C 1
ATOM 623 O O . VAL A 1 83 ? -3.084 10.837 7.016 1.00 94.06 83 VAL A O 1
ATOM 626 N N . THR A 1 84 ? -4.967 9.604 7.029 1.00 92.81 84 THR A N 1
ATOM 627 C CA . THR A 1 84 ? -5.857 10.553 7.689 1.00 92.81 84 THR A CA 1
ATOM 628 C C . THR A 1 84 ? -6.313 9.916 8.988 1.00 92.81 84 THR A C 1
ATOM 630 O O . THR A 1 84 ? -6.699 8.752 8.998 1.00 92.81 84 THR A O 1
ATOM 633 N N . ALA A 1 85 ? -6.290 10.661 10.082 1.00 90.06 85 ALA A N 1
ATOM 634 C CA . ALA A 1 85 ? -6.849 10.217 11.348 1.00 90.06 85 ALA A CA 1
ATOM 635 C C . ALA A 1 85 ? -7.558 11.394 12.003 1.00 90.06 85 ALA A C 1
ATOM 637 O O . ALA A 1 85 ? -7.112 12.537 11.861 1.00 90.06 85 ALA A O 1
ATOM 638 N N . GLU A 1 86 ? -8.641 11.114 12.717 1.00 76.12 86 GLU A N 1
ATOM 639 C CA . GLU A 1 86 ? -9.215 12.107 13.613 1.00 76.12 86 GLU A CA 1
ATOM 640 C C . GLU A 1 86 ? -8.269 12.291 14.803 1.00 76.12 86 GLU A C 1
ATOM 642 O O . GLU A 1 86 ? -7.852 11.327 15.448 1.00 76.12 86 GLU A O 1
ATOM 647 N N . LEU A 1 87 ? -7.883 13.540 15.059 1.00 70.94 87 LEU A N 1
ATOM 648 C CA . LEU A 1 87 ? -7.020 13.905 16.173 1.00 70.94 87 LEU A CA 1
ATOM 649 C C . LEU A 1 87 ? -7.781 14.865 17.078 1.00 70.94 87 LEU A C 1
ATOM 651 O O . LEU A 1 87 ? -8.255 15.908 16.623 1.00 70.94 87 LEU A O 1
ATOM 655 N N . GLU A 1 88 ? -7.884 14.525 18.360 1.00 69.25 88 GLU A N 1
ATOM 656 C CA . GLU A 1 88 ? -8.407 15.457 19.354 1.00 69.25 88 GLU A CA 1
ATOM 657 C C . GLU A 1 88 ? -7.462 16.656 19.496 1.00 69.25 88 GLU A C 1
ATOM 659 O O . GLU A 1 88 ? -6.237 16.520 19.461 1.00 69.25 88 GLU A O 1
ATOM 664 N N . VAL A 1 89 ? -8.035 17.848 19.665 1.00 66.25 89 VAL A N 1
ATOM 665 C CA . VAL A 1 89 ? -7.294 19.122 19.664 1.00 66.25 89 VAL A CA 1
ATOM 666 C C . VAL A 1 89 ? -6.206 19.163 20.742 1.00 66.25 89 VAL A C 1
ATOM 668 O O . VAL A 1 89 ? -5.121 19.684 20.490 1.00 66.25 89 VAL A O 1
ATOM 671 N N . ASP A 1 90 ? -6.454 18.559 21.905 1.00 65.31 90 ASP A N 1
ATOM 672 C CA . ASP A 1 90 ? -5.488 18.520 23.007 1.00 65.31 90 ASP A CA 1
ATOM 673 C C . ASP A 1 90 ? -4.275 17.631 22.688 1.00 65.31 90 ASP A C 1
ATOM 675 O O . ASP A 1 90 ? -3.156 17.946 23.090 1.00 65.31 90 ASP A O 1
ATOM 679 N N . LEU A 1 91 ? -4.467 16.564 21.901 1.00 64.50 91 LEU A N 1
ATOM 680 C CA . LEU A 1 91 ? -3.373 15.734 21.387 1.00 64.50 91 LEU A CA 1
ATOM 681 C C . LEU A 1 91 ? -2.612 16.447 20.263 1.00 64.50 91 LEU A C 1
ATOM 683 O O . LEU A 1 91 ? -1.396 16.318 20.185 1.00 64.50 91 LEU A O 1
ATOM 687 N N . ALA A 1 92 ? -3.286 17.237 19.421 1.00 60.62 92 ALA A N 1
ATOM 688 C CA . ALA A 1 92 ? -2.638 18.023 18.364 1.00 60.62 92 ALA A CA 1
ATOM 689 C C . ALA A 1 92 ? -1.675 19.097 18.899 1.00 60.62 92 ALA A C 1
ATOM 691 O O . ALA A 1 92 ? -0.763 19.517 18.186 1.00 60.62 92 ALA A O 1
ATOM 692 N N . ALA A 1 93 ? -1.876 19.538 20.142 1.00 66.88 93 ALA A N 1
ATOM 693 C CA . ALA A 1 93 ? -1.017 20.494 20.828 1.00 66.88 93 ALA A CA 1
ATOM 694 C C . ALA A 1 93 ? 0.173 19.840 21.560 1.00 66.88 93 ALA A C 1
ATOM 696 O O . ALA A 1 93 ? 0.964 20.565 22.169 1.00 66.88 93 ALA A O 1
ATOM 697 N N . ASP A 1 94 ? 0.315 18.507 21.520 1.00 71.94 94 ASP A N 1
ATOM 698 C CA . ASP A 1 94 ? 1.425 17.808 22.171 1.00 71.94 94 ASP A CA 1
ATOM 699 C C . ASP A 1 94 ? 2.762 18.161 21.478 1.00 71.94 94 ASP A C 1
ATOM 701 O O . ASP A 1 94 ? 2.968 17.816 20.309 1.00 71.94 94 ASP A O 1
ATOM 705 N N . PRO A 1 95 ? 3.705 18.821 22.182 1.00 68.50 95 PRO A N 1
ATOM 706 C CA . PRO A 1 95 ? 4.990 19.233 21.619 1.00 68.50 95 PRO A CA 1
ATOM 707 C C . PRO A 1 95 ? 5.911 18.063 21.235 1.00 68.50 95 PRO A C 1
ATOM 709 O O . PRO A 1 95 ? 6.960 18.296 20.633 1.00 68.50 95 PRO A O 1
ATOM 712 N N . LEU A 1 96 ? 5.559 16.821 21.586 1.00 73.75 96 LEU A N 1
ATOM 713 C CA . LEU A 1 96 ? 6.286 15.613 21.200 1.00 73.75 96 LEU A CA 1
ATOM 714 C C . LEU A 1 96 ? 5.807 15.013 19.871 1.00 73.75 96 LEU A C 1
ATOM 716 O O . LEU A 1 96 ? 6.481 14.125 19.339 1.00 73.75 96 LEU A O 1
ATOM 720 N N . LEU A 1 97 ? 4.683 15.475 19.312 1.00 68.12 97 LEU A N 1
ATOM 721 C CA . LEU A 1 97 ? 4.276 15.055 17.974 1.00 68.12 97 LEU A CA 1
ATOM 722 C C . LEU A 1 97 ? 5.195 15.675 16.905 1.00 68.12 97 LEU A C 1
ATOM 724 O O . LEU A 1 97 ? 5.592 16.837 17.022 1.00 68.12 97 LEU A O 1
ATOM 728 N N . PRO A 1 98 ? 5.542 14.932 15.834 1.00 67.94 98 PRO A N 1
ATOM 729 C CA . PRO A 1 98 ? 6.320 15.487 14.735 1.00 67.94 98 PRO A CA 1
ATOM 730 C C . PRO A 1 98 ? 5.579 16.670 14.105 1.00 67.94 98 PRO A C 1
ATOM 732 O O . PRO A 1 98 ? 4.419 16.540 13.716 1.00 67.94 98 PRO A O 1
ATOM 735 N N . GLY A 1 99 ? 6.259 17.810 13.969 1.00 59.75 99 GLY A N 1
ATOM 736 C CA . GLY A 1 99 ? 5.703 18.962 13.266 1.00 59.75 99 GLY A CA 1
ATOM 737 C C . GLY A 1 99 ? 5.354 18.603 11.822 1.00 59.75 99 GLY A C 1
ATOM 738 O O . GLY A 1 99 ? 6.168 18.012 11.108 1.00 59.75 99 GLY A O 1
ATOM 739 N N . VAL A 1 100 ? 4.148 18.967 11.391 1.00 59.09 100 VAL A N 1
ATOM 740 C CA . VAL A 1 100 ? 3.784 18.957 9.971 1.00 59.09 100 VAL A CA 1
ATOM 741 C C . VAL A 1 100 ? 4.435 20.174 9.307 1.00 59.09 100 VAL A C 1
ATOM 743 O O . VAL A 1 100 ? 4.252 21.302 9.764 1.00 59.09 100 VAL A O 1
ATOM 746 N N . GLY A 1 101 ? 5.258 19.934 8.286 1.00 49.22 101 GLY A N 1
ATOM 747 C CA . GLY A 1 101 ? 5.938 20.956 7.483 1.00 49.22 101 GLY A CA 1
ATOM 748 C C . GLY A 1 101 ? 5.439 20.968 6.051 1.00 49.22 101 GLY A C 1
ATOM 749 O O . 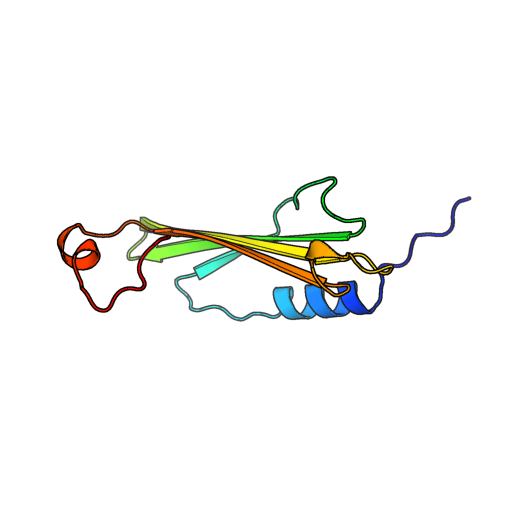GLY A 1 101 ? 5.027 19.886 5.573 1.00 49.22 101 GLY A O 1
#

Solvent-accessible surface area (backbone atoms only — not comparable to full-atom values): 6297 Å² total; per-residue (Å²): 132,84,74,81,81,74,75,55,65,70,56,53,52,52,52,52,53,64,71,67,61,81,70,60,92,48,46,49,73,44,84,45,90,45,79,76,89,80,42,91,39,63,42,28,33,40,35,40,30,46,55,99,85,41,81,52,31,40,33,38,42,36,44,36,32,33,96,89,46,40,80,96,60,75,39,42,61,45,79,48,73,51,75,50,63,81,71,58,70,75,66,73,66,41,87,85,58,83,80,88,129

Radius of gyration: 17.21 Å; Cα contacts (8 Å, |Δi|>4): 134; chains: 1; bounding box: 34×33×54 Å

pLDDT: mean 88.45, std 14.6, range [40.84, 98.38]

Secondary structure (DSSP, 8-state):
-PPP-PPPHHHHHHHHHHHT----TTEEEEE--PPSSS-SEEEEEEEEEEETTEEEEEEEEEEEEEEEEEGGGTEEEEEEEEEEE---HHHHT-TTSPPP-

InterPro domains:
  IPR021555 Protein of unknown function DUF3000 [PF11452] (8-101)

Nearest PDB structures (foldseek):
  6qlf-assembly1_P  TM=5.077E-01  e=4.707E+00  Saccharomyces cerevisiae
  8ri6-assembly1_C  TM=6.100E-01  e=7.658E+00  Escherichia coli
  1px3-assembly1_A  TM=6.053E-01  e=8.532E+00  Escherichia coli
  6qle-assembly1_P  TM=4.969E-01  e=6.168E+00  Saccharomyces cerevisiae

Mean predicted aligned error: 7.15 Å